Protein AF-A0A968L657-F1 (afdb_monomer_lite)

Structure (mmCIF, N/CA/C/O backbone):
data_AF-A0A968L657-F1
#
_entry.id   AF-A0A968L657-F1
#
loop_
_atom_site.group_PDB
_atom_site.id
_atom_site.type_symbol
_atom_site.label_atom_id
_atom_site.label_alt_id
_atom_site.label_comp_id
_atom_site.label_asym_id
_atom_site.label_entity_id
_atom_site.label_seq_id
_atom_site.pdbx_PDB_ins_code
_atom_site.Cartn_x
_atom_site.Cartn_y
_atom_site.Cartn_z
_atom_site.occupancy
_atom_site.B_iso_or_equiv
_atom_site.auth_seq_id
_atom_site.auth_comp_id
_atom_site.auth_asym_id
_atom_site.auth_atom_id
_atom_site.pdbx_PDB_model_num
ATOM 1 N N . MET A 1 1 ? 1.301 53.093 -54.895 1.00 42.44 1 MET A N 1
ATOM 2 C CA . MET A 1 1 ? 0.544 51.929 -54.395 1.00 42.44 1 MET A CA 1
ATOM 3 C C . MET A 1 1 ? 1.580 50.858 -54.095 1.00 42.44 1 MET A C 1
ATOM 5 O O . MET A 1 1 ? 2.234 50.426 -55.030 1.00 42.44 1 MET A O 1
ATOM 9 N N . ARG A 1 2 ? 1.896 50.617 -52.817 1.00 42.44 2 ARG A N 1
ATOM 10 C CA . ARG A 1 2 ? 2.989 49.730 -52.377 1.00 42.44 2 ARG A CA 1
ATOM 11 C C . ARG A 1 2 ? 2.372 48.494 -51.720 1.00 42.44 2 ARG A C 1
ATOM 13 O O . ARG A 1 2 ? 1.536 48.665 -50.838 1.00 42.44 2 ARG A O 1
ATOM 20 N N . ASP A 1 3 ? 2.783 47.312 -52.170 1.00 45.16 3 ASP A N 1
ATOM 21 C CA . ASP A 1 3 ? 2.421 46.013 -51.593 1.00 45.16 3 ASP A CA 1
ATOM 22 C C . ASP A 1 3 ? 2.925 45.867 -50.145 1.00 45.16 3 ASP A C 1
ATOM 24 O O . ASP A 1 3 ? 4.013 46.366 -49.829 1.00 45.16 3 ASP A O 1
ATOM 28 N N . PRO A 1 4 ? 2.180 45.183 -49.255 1.00 58.88 4 PRO A N 1
ATOM 29 C CA . PRO A 1 4 ? 2.675 44.814 -47.934 1.00 58.88 4 PRO A CA 1
ATOM 30 C C . PRO A 1 4 ? 3.611 43.584 -47.993 1.00 58.88 4 PRO A C 1
ATOM 32 O O . PRO A 1 4 ? 3.399 42.682 -48.805 1.00 58.88 4 PRO A O 1
ATOM 35 N N . PRO A 1 5 ? 4.645 43.522 -47.131 1.00 51.81 5 PRO A N 1
ATOM 36 C CA . PRO A 1 5 ? 5.621 42.434 -47.114 1.00 51.81 5 PRO A CA 1
ATOM 37 C C . PRO A 1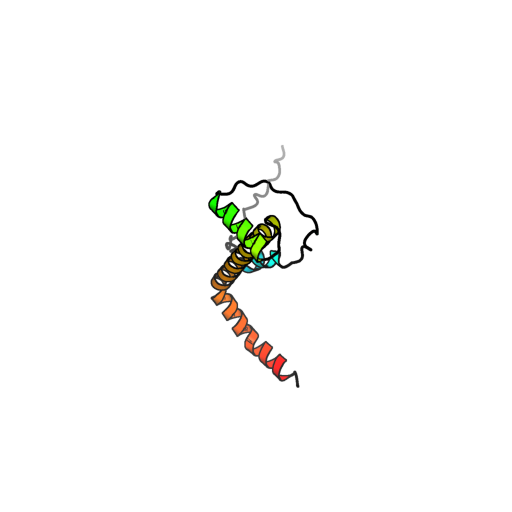 5 ? 5.017 41.125 -46.585 1.00 51.81 5 PRO A C 1
ATOM 39 O O . PRO A 1 5 ? 4.283 41.116 -45.597 1.00 51.81 5 PRO A O 1
ATOM 42 N N . GLY A 1 6 ? 5.356 40.023 -47.259 1.00 46.84 6 GLY A N 1
ATOM 43 C CA . GLY A 1 6 ? 4.880 38.676 -46.961 1.00 46.84 6 GLY A CA 1
ATOM 44 C C . GLY A 1 6 ? 5.221 38.208 -45.546 1.00 46.84 6 GLY A C 1
ATOM 45 O O . GLY A 1 6 ? 6.350 38.350 -45.077 1.00 46.84 6 GLY A O 1
ATOM 46 N N . CYS A 1 7 ? 4.232 37.610 -44.882 1.00 43.41 7 CYS A N 1
ATOM 47 C CA . CYS A 1 7 ? 4.458 36.794 -43.698 1.00 43.41 7 CYS A CA 1
ATOM 48 C C . CYS A 1 7 ? 5.321 35.582 -44.080 1.00 43.41 7 CYS A C 1
ATOM 50 O O . CYS A 1 7 ? 4.962 34.870 -45.020 1.00 43.41 7 CYS A O 1
ATOM 52 N N . PRO A 1 8 ? 6.414 35.290 -43.359 1.00 47.25 8 PRO A N 1
ATOM 53 C CA . PRO A 1 8 ? 7.044 33.987 -43.462 1.00 47.25 8 PRO A CA 1
ATOM 54 C C . PRO A 1 8 ? 6.094 32.950 -42.854 1.00 47.25 8 PRO A C 1
ATOM 56 O O . PRO A 1 8 ? 5.817 32.967 -41.654 1.00 47.25 8 PRO A O 1
ATOM 59 N N . THR A 1 9 ? 5.564 32.066 -43.698 1.00 43.00 9 THR A N 1
ATOM 60 C CA . THR A 1 9 ? 4.917 30.829 -43.265 1.00 43.00 9 THR A CA 1
ATOM 61 C C . THR A 1 9 ? 5.962 30.015 -42.516 1.00 43.00 9 THR A C 1
ATOM 63 O O . THR A 1 9 ? 6.938 29.554 -43.101 1.00 43.00 9 THR A O 1
ATOM 66 N N . ILE A 1 10 ? 5.797 29.906 -41.203 1.00 49.34 10 ILE A N 1
ATOM 67 C CA . ILE A 1 10 ? 6.598 29.011 -40.379 1.00 49.34 10 ILE A CA 1
ATOM 68 C C . ILE A 1 10 ? 6.115 27.605 -40.733 1.00 49.34 10 ILE A C 1
ATOM 70 O O . ILE A 1 10 ? 5.000 27.230 -40.367 1.00 49.34 10 ILE A O 1
ATOM 74 N N . ASP A 1 11 ? 6.914 26.859 -41.493 1.00 39.81 11 ASP A N 1
ATOM 75 C CA . ASP A 1 11 ? 6.682 25.431 -41.682 1.00 39.81 11 ASP A CA 1
ATOM 76 C C . ASP A 1 11 ? 6.606 24.780 -40.294 1.00 39.81 11 ASP A C 1
ATOM 78 O O . ASP A 1 11 ? 7.511 24.987 -39.475 1.00 39.81 11 ASP A O 1
ATOM 82 N N . PRO A 1 12 ? 5.554 24.008 -39.970 1.00 45.16 12 PRO A N 1
ATOM 83 C CA . PRO A 1 12 ? 5.590 23.198 -38.773 1.00 45.16 12 PRO A CA 1
ATOM 84 C C . PRO A 1 12 ? 6.668 22.141 -38.995 1.00 45.16 12 PRO A C 1
ATOM 86 O O . PRO A 1 12 ? 6.460 21.150 -39.697 1.00 45.16 12 PRO A O 1
ATOM 89 N N . THR A 1 13 ? 7.838 22.362 -38.394 1.00 45.16 13 THR A N 1
ATOM 90 C CA . THR A 1 13 ? 8.826 21.317 -38.166 1.00 45.16 13 THR A CA 1
ATOM 91 C C . THR A 1 13 ? 8.064 20.145 -37.575 1.00 45.16 13 THR A C 1
ATOM 93 O O . THR A 1 13 ? 7.515 20.246 -36.475 1.00 45.16 13 THR A O 1
ATOM 96 N N . VAL A 1 14 ? 7.984 19.050 -38.330 1.00 41.78 14 VAL A N 1
ATOM 97 C CA . VAL A 1 14 ? 7.507 17.764 -37.839 1.00 41.78 14 VAL A CA 1
ATOM 98 C C . VAL A 1 14 ? 8.512 17.356 -36.771 1.00 41.78 14 VAL A C 1
ATOM 100 O O . VAL A 1 14 ? 9.518 16.706 -37.047 1.00 41.78 14 VAL A O 1
ATOM 103 N N . ALA A 1 15 ? 8.283 17.834 -35.548 1.00 38.72 15 ALA A N 1
ATOM 104 C CA . ALA A 1 15 ? 8.926 17.334 -34.361 1.00 38.72 15 ALA A CA 1
ATOM 105 C C . ALA A 1 15 ? 8.532 15.868 -34.324 1.00 38.72 15 ALA A C 1
ATOM 107 O O . ALA A 1 15 ? 7.384 15.513 -34.053 1.00 38.72 15 ALA A O 1
ATOM 108 N N . GLN A 1 16 ? 9.481 15.034 -34.727 1.00 37.34 16 GLN A N 1
ATOM 109 C CA . GLN A 1 16 ? 9.405 13.600 -34.640 1.00 37.34 16 GLN A CA 1
ATOM 110 C C . GLN A 1 16 ? 9.163 13.303 -33.162 1.00 37.34 16 GLN A C 1
ATOM 112 O O . GLN A 1 16 ? 10.090 13.301 -32.354 1.00 37.34 16 GLN A O 1
ATOM 117 N N . GLN A 1 17 ? 7.891 13.145 -32.793 1.00 39.25 17 GLN A N 1
ATOM 118 C CA . GLN A 1 17 ? 7.478 12.649 -31.496 1.00 39.25 17 GLN A CA 1
ATOM 119 C C . GLN A 1 17 ? 7.967 11.204 -31.441 1.00 39.25 17 GLN A C 1
ATOM 121 O O . GLN A 1 17 ? 7.215 10.256 -31.668 1.00 39.25 17 GLN A O 1
ATOM 126 N N . ARG A 1 18 ? 9.257 11.020 -31.133 1.00 37.06 18 ARG A N 1
ATOM 127 C CA . ARG A 1 18 ? 9.649 9.896 -30.298 1.00 37.06 18 ARG A CA 1
ATOM 128 C C . ARG A 1 18 ? 8.722 10.020 -29.109 1.00 37.06 18 ARG A C 1
ATOM 130 O O . ARG A 1 18 ? 8.799 11.002 -28.374 1.00 37.06 18 ARG A O 1
ATOM 137 N N . ARG A 1 19 ? 7.758 9.105 -29.016 1.00 40.16 19 ARG A N 1
ATOM 138 C CA . ARG A 1 19 ? 6.997 8.919 -27.793 1.00 40.16 19 ARG A CA 1
ATOM 139 C C . ARG A 1 19 ? 8.059 8.765 -26.715 1.00 40.16 19 ARG A C 1
ATOM 141 O O . ARG A 1 19 ? 8.735 7.743 -26.675 1.00 40.16 19 ARG A O 1
ATOM 148 N N . LEU A 1 20 ? 8.272 9.822 -25.938 1.00 47.12 20 LEU A N 1
ATOM 149 C CA . LEU A 1 20 ? 8.841 9.713 -24.613 1.00 47.12 20 LEU A CA 1
ATOM 150 C C . LEU A 1 20 ? 7.856 8.788 -23.916 1.00 47.12 20 LEU A C 1
ATOM 152 O O . LEU A 1 20 ? 6.772 9.217 -23.526 1.00 47.12 20 LEU A O 1
ATOM 156 N N . VAL A 1 21 ? 8.154 7.490 -23.934 1.00 50.50 21 VAL A N 1
ATOM 157 C CA . VAL A 1 21 ? 7.570 6.582 -22.963 1.00 50.50 21 VAL A CA 1
ATOM 158 C C . VAL A 1 21 ? 7.996 7.210 -21.643 1.00 50.50 21 VAL A C 1
ATOM 160 O O . VAL A 1 21 ? 9.203 7.380 -21.449 1.00 50.50 21 VAL A O 1
ATOM 163 N N . PRO A 1 22 ? 7.054 7.713 -20.831 1.00 56.34 22 PRO A N 1
ATOM 164 C CA . PRO A 1 22 ? 7.412 8.299 -19.556 1.00 56.34 22 PRO A CA 1
ATOM 165 C C . PRO A 1 22 ? 8.249 7.271 -18.805 1.00 56.34 22 PRO A C 1
ATOM 167 O O . PRO A 1 22 ? 7.921 6.082 -18.816 1.00 56.34 22 PRO A O 1
ATOM 170 N N . ASP A 1 23 ? 9.366 7.716 -18.244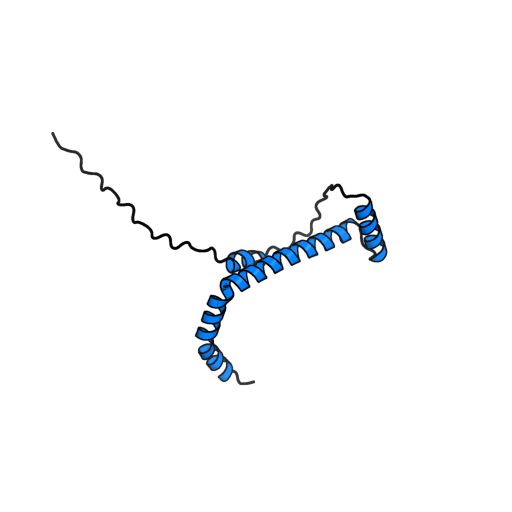 1.00 65.56 23 ASP A N 1
ATOM 171 C CA . ASP A 1 23 ? 10.251 6.874 -17.458 1.00 65.56 23 ASP A CA 1
ATOM 172 C C . ASP A 1 23 ? 9.486 6.473 -16.188 1.00 65.56 23 ASP A C 1
ATOM 174 O O . ASP A 1 23 ? 9.435 7.203 -15.199 1.00 65.56 23 ASP A O 1
ATOM 178 N N . ALA A 1 24 ? 8.778 5.344 -16.277 1.00 67.00 24 ALA A N 1
ATOM 179 C CA . ALA A 1 24 ? 7.861 4.864 -15.250 1.00 67.00 24 ALA A CA 1
ATOM 180 C C . ALA A 1 24 ? 8.579 4.646 -13.912 1.00 67.00 24 ALA A C 1
ATOM 182 O O . ALA A 1 24 ? 7.971 4.795 -12.848 1.00 67.00 24 ALA A O 1
ATOM 183 N N . LEU A 1 25 ? 9.879 4.336 -13.962 1.00 66.19 25 LEU A N 1
ATOM 184 C CA . LEU A 1 25 ? 10.725 4.238 -12.785 1.00 66.19 25 LEU A CA 1
ATOM 185 C C . LEU A 1 25 ? 11.013 5.624 -12.201 1.00 66.19 25 LEU A C 1
ATOM 187 O O . LEU A 1 25 ? 10.837 5.812 -10.996 1.00 66.19 25 LEU A O 1
ATOM 191 N N . ALA A 1 26 ? 11.372 6.609 -13.032 1.00 67.94 26 ALA A N 1
ATOM 192 C CA . ALA A 1 26 ? 11.559 7.986 -12.575 1.00 67.94 26 ALA A CA 1
ATOM 193 C C . ALA A 1 26 ? 10.283 8.567 -11.945 1.00 67.94 26 ALA A C 1
ATOM 195 O O . ALA A 1 26 ? 10.364 9.182 -10.884 1.00 67.94 26 ALA A O 1
ATOM 196 N N . GLU A 1 27 ? 9.106 8.330 -12.533 1.00 65.56 27 GLU A N 1
ATOM 197 C CA . GLU A 1 27 ? 7.822 8.775 -11.969 1.00 65.56 27 GLU A CA 1
ATOM 198 C C . GLU A 1 27 ? 7.485 8.072 -10.645 1.00 65.56 27 GLU A C 1
ATOM 200 O O . GLU A 1 27 ? 7.001 8.712 -9.709 1.00 65.56 27 GLU A O 1
ATOM 205 N N . SER A 1 28 ? 7.792 6.777 -10.529 1.00 63.00 28 SER A N 1
ATOM 206 C CA . SER A 1 28 ? 7.555 6.002 -9.302 1.00 63.00 28 SER A CA 1
ATOM 207 C C . SER A 1 28 ? 8.531 6.366 -8.174 1.00 63.00 28 SER A C 1
ATOM 209 O O . SER A 1 28 ? 8.176 6.292 -6.997 1.00 63.00 28 SER A O 1
ATOM 211 N N . ALA A 1 29 ? 9.745 6.813 -8.510 1.00 63.94 29 ALA A N 1
ATOM 212 C CA . ALA A 1 29 ? 10.768 7.210 -7.544 1.00 63.94 29 ALA A CA 1
ATOM 213 C C . ALA A 1 29 ? 10.503 8.582 -6.889 1.00 63.94 29 ALA A C 1
ATOM 215 O O . ALA A 1 29 ? 11.001 8.836 -5.788 1.00 63.94 29 ALA A O 1
ATOM 216 N N . VAL A 1 30 ? 9.691 9.453 -7.511 1.00 64.38 30 VAL A N 1
ATOM 217 C CA . VAL A 1 30 ? 9.353 10.795 -6.983 1.00 64.38 30 VAL A CA 1
ATOM 218 C C . VAL A 1 30 ? 8.776 10.723 -5.566 1.00 64.38 30 VAL A C 1
ATOM 220 O O . VAL A 1 30 ? 9.049 11.593 -4.740 1.00 64.38 30 VAL A O 1
ATOM 223 N N . THR A 1 31 ? 8.035 9.663 -5.242 1.00 59.50 31 THR A N 1
ATOM 224 C CA . THR A 1 31 ? 7.399 9.480 -3.929 1.00 59.50 31 THR A CA 1
ATOM 225 C C . THR A 1 31 ? 8.406 9.283 -2.786 1.00 59.50 31 THR A C 1
ATOM 227 O O . THR A 1 31 ? 8.099 9.608 -1.639 1.00 59.50 31 THR A O 1
ATOM 230 N N . TYR A 1 32 ? 9.630 8.829 -3.077 1.00 59.69 32 TYR A N 1
ATOM 231 C CA . TYR A 1 32 ? 10.702 8.682 -2.083 1.00 59.69 32 TYR A CA 1
ATOM 232 C C . TYR A 1 32 ? 11.478 9.993 -1.843 1.00 59.69 32 TYR A C 1
ATOM 234 O O . TYR A 1 32 ? 12.209 10.119 -0.857 1.00 59.69 32 TYR A O 1
ATOM 242 N N . GLY A 1 33 ? 11.275 11.003 -2.699 1.00 57.34 33 GLY A N 1
ATOM 243 C CA . GLY A 1 33 ? 11.845 12.346 -2.601 1.00 57.34 33 GLY A CA 1
ATOM 244 C C . GLY A 1 33 ? 11.103 13.247 -1.609 1.00 57.34 33 GLY A C 1
ATOM 245 O O . GLY A 1 33 ? 10.494 14.238 -1.990 1.00 57.34 33 GLY A O 1
ATOM 246 N N . SER A 1 34 ? 11.183 12.928 -0.317 1.00 57.97 34 SER A N 1
ATOM 247 C CA . SER A 1 34 ? 10.891 13.830 0.813 1.00 57.97 34 SER A CA 1
ATOM 248 C C . SER A 1 34 ? 9.507 14.511 0.858 1.00 57.97 34 SER A C 1
ATOM 250 O O . SER A 1 34 ? 9.331 15.658 0.450 1.00 57.97 34 SER A O 1
ATOM 252 N N . HIS A 1 35 ? 8.558 13.882 1.555 1.00 50.59 35 HIS A N 1
ATOM 253 C CA . HIS A 1 35 ? 7.551 14.629 2.312 1.00 50.59 35 HIS A CA 1
ATOM 254 C C . HIS A 1 35 ? 7.573 14.155 3.772 1.00 50.59 35 HIS A C 1
ATOM 256 O O . HIS A 1 35 ? 7.258 12.990 4.026 1.00 50.59 35 HIS A O 1
ATOM 262 N N . PRO A 1 36 ? 7.973 14.993 4.750 1.00 53.97 36 PRO A N 1
ATOM 263 C CA . PRO A 1 36 ? 7.859 14.610 6.149 1.00 53.97 36 PRO A CA 1
ATOM 264 C C . PRO A 1 36 ? 6.376 14.428 6.483 1.00 53.97 36 PRO A C 1
ATOM 266 O O . PRO A 1 36 ? 5.566 15.329 6.268 1.00 53.97 36 PRO A O 1
ATOM 269 N N . ALA A 1 37 ? 6.018 13.245 6.986 1.00 59.97 37 ALA A N 1
ATOM 270 C CA . ALA A 1 37 ? 4.652 12.937 7.380 1.00 59.97 37 ALA A CA 1
ATOM 271 C C . ALA A 1 37 ? 4.172 13.960 8.422 1.00 59.97 37 ALA A C 1
ATOM 273 O O . ALA A 1 37 ? 4.722 14.054 9.520 1.00 59.97 37 ALA A O 1
ATOM 274 N N . SER A 1 38 ? 3.154 14.744 8.065 1.00 56.41 38 SER A N 1
ATOM 275 C CA . SER A 1 38 ? 2.508 15.680 8.983 1.00 56.41 38 SER A CA 1
ATOM 276 C C . SER A 1 38 ? 1.957 14.918 10.192 1.00 56.41 38 SER A C 1
ATOM 278 O O . SER A 1 38 ? 1.201 13.960 10.035 1.00 56.41 38 SER A O 1
ATOM 280 N N . ALA A 1 39 ? 2.321 15.346 11.404 1.00 60.12 39 ALA A N 1
ATOM 281 C CA . ALA A 1 39 ? 1.959 14.707 12.676 1.00 60.12 39 ALA A CA 1
ATOM 282 C C . ALA A 1 39 ? 0.482 14.919 13.089 1.00 60.12 39 ALA A C 1
ATOM 284 O O . ALA A 1 39 ? 0.141 14.858 14.270 1.00 60.12 39 ALA A O 1
ATOM 285 N N . GLY A 1 40 ? -0.398 15.212 12.129 1.00 78.25 40 GLY A N 1
ATOM 286 C CA . GLY A 1 40 ? -1.820 15.446 12.349 1.00 78.25 40 GLY A CA 1
ATOM 287 C C . GLY A 1 40 ? -2.670 14.218 12.031 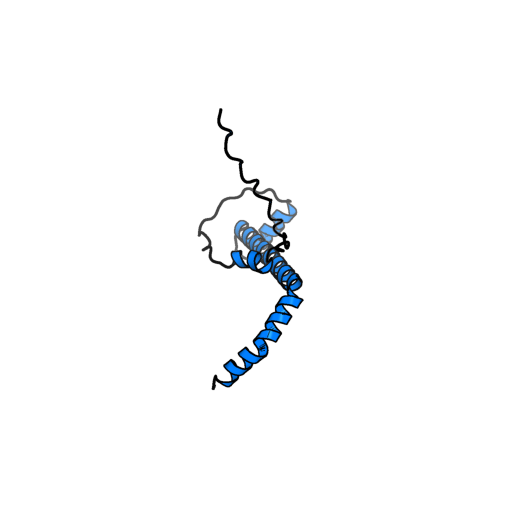1.00 78.25 40 GLY A C 1
ATOM 288 O O . GLY A 1 40 ? -2.390 13.464 11.101 1.00 78.25 40 GLY A O 1
ATOM 289 N N . HIS A 1 41 ? -3.764 14.045 12.770 1.00 82.38 41 HIS A N 1
ATOM 290 C CA . HIS A 1 41 ? -4.804 13.076 12.432 1.00 82.38 41 HIS A CA 1
ATOM 291 C C . HIS A 1 41 ? -6.017 13.801 11.851 1.00 82.38 41 HIS A C 1
ATOM 293 O O . HIS A 1 41 ? -6.505 14.768 12.432 1.00 82.38 41 HIS A O 1
ATOM 299 N N . THR A 1 42 ? -6.532 13.305 10.725 1.00 90.50 42 THR A N 1
ATOM 300 C CA . THR A 1 42 ? -7.804 13.764 10.155 1.00 90.50 42 THR A CA 1
ATOM 301 C C . THR A 1 42 ? -8.884 12.740 10.469 1.00 90.50 42 THR A C 1
ATOM 303 O O . THR A 1 42 ? -8.710 11.548 10.211 1.00 90.50 42 THR A O 1
ATOM 306 N N . LYS A 1 43 ? -10.008 13.187 11.037 1.00 91.88 43 LYS A N 1
ATOM 307 C CA . LYS A 1 43 ? -11.147 12.308 11.311 1.00 91.88 43 LYS A CA 1
ATOM 308 C C . LYS A 1 43 ? -11.875 11.996 10.004 1.00 91.88 43 LYS A C 1
ATOM 310 O O . LYS A 1 43 ? -12.373 12.903 9.346 1.00 91.88 43 LYS A O 1
ATOM 315 N N . LEU A 1 44 ? -11.975 10.712 9.680 1.00 89.94 44 LEU A N 1
ATOM 316 C CA . LEU A 1 44 ? -12.749 10.201 8.552 1.00 89.94 44 LEU A CA 1
ATOM 317 C C . LEU A 1 44 ? -13.956 9.426 9.083 1.00 89.94 44 LEU A C 1
ATOM 319 O O . LEU A 1 44 ? -13.828 8.639 10.021 1.00 89.94 44 LEU A O 1
ATOM 323 N N . SER A 1 45 ? -15.121 9.647 8.480 1.00 93.69 45 SER A N 1
ATOM 324 C CA . SER A 1 45 ? -16.323 8.850 8.731 1.00 93.69 45 SER A CA 1
ATOM 325 C C . SER A 1 45 ? -16.508 7.896 7.559 1.00 93.69 45 SER A C 1
ATOM 327 O O . SER A 1 45 ? -16.738 8.347 6.440 1.00 93.69 45 SER A O 1
ATOM 329 N N . ILE A 1 46 ? -16.387 6.595 7.815 1.00 91.06 46 ILE A N 1
ATOM 330 C CA . ILE A 1 46 ? -16.523 5.542 6.804 1.00 91.06 46 ILE A CA 1
ATOM 331 C C . ILE A 1 46 ? -17.596 4.543 7.232 1.00 91.06 46 ILE A C 1
ATOM 333 O O . ILE A 1 46 ? -17.767 4.276 8.422 1.00 91.06 46 ILE A O 1
ATOM 337 N N . THR A 1 47 ? -18.305 3.985 6.257 1.00 95.88 47 THR A N 1
ATOM 338 C CA . THR A 1 47 ? -19.243 2.879 6.471 1.00 95.88 47 THR A CA 1
ATOM 339 C C . THR A 1 47 ? -18.541 1.571 6.134 1.00 95.88 47 THR A C 1
ATOM 341 O O . THR A 1 47 ? -17.890 1.474 5.096 1.00 95.88 47 THR A O 1
ATOM 344 N N . LEU A 1 48 ? -18.672 0.574 7.009 1.00 93.25 48 LEU A N 1
ATOM 345 C CA . LEU A 1 48 ? -18.086 -0.756 6.848 1.00 93.25 48 LEU A CA 1
ATOM 346 C C . LEU A 1 48 ? -19.176 -1.828 6.999 1.00 93.25 48 LEU A C 1
ATOM 348 O O . LEU A 1 48 ? -20.138 -1.591 7.738 1.00 93.25 48 LEU A O 1
ATOM 352 N N . PRO A 1 49 ? -19.024 -3.000 6.354 1.00 97.12 49 PRO A N 1
ATOM 353 C CA . PRO A 1 49 ? -19.787 -4.194 6.706 1.00 97.12 49 PRO A CA 1
ATOM 354 C C . PRO A 1 49 ? -19.654 -4.501 8.201 1.00 97.12 49 PRO A C 1
ATOM 356 O O . PRO A 1 49 ? -18.600 -4.257 8.796 1.00 97.12 49 PRO A O 1
ATOM 359 N N . VAL A 1 50 ? -20.720 -5.018 8.811 1.00 96.62 50 VAL A N 1
ATOM 360 C CA . VAL A 1 50 ? -20.773 -5.254 10.264 1.00 96.62 50 VAL A CA 1
ATOM 361 C C . VAL A 1 50 ? -19.714 -6.269 10.679 1.00 96.62 50 VAL A C 1
ATOM 363 O O . VAL A 1 50 ? -18.984 -6.047 11.641 1.00 96.62 50 VAL A O 1
ATOM 366 N N . GLU A 1 51 ? -19.571 -7.319 9.883 1.00 96.94 51 GLU A N 1
ATOM 367 C CA . GLU A 1 51 ? -18.630 -8.415 10.076 1.00 96.94 51 GLU A CA 1
ATOM 368 C C . GLU A 1 51 ? -17.191 -7.885 10.102 1.00 96.94 51 GLU A C 1
ATOM 370 O O . GLU A 1 51 ? -16.425 -8.164 11.022 1.00 96.94 51 GLU A O 1
ATOM 375 N N . LEU A 1 52 ? -16.856 -7.009 9.151 1.00 95.69 52 LEU A N 1
ATOM 376 C CA . LEU A 1 52 ? -15.537 -6.386 9.079 1.00 95.69 52 LEU A CA 1
ATOM 377 C C . LEU A 1 52 ? -15.292 -5.432 10.257 1.00 95.69 52 LEU A C 1
ATOM 379 O O . LEU A 1 52 ? -14.182 -5.356 10.784 1.00 95.69 52 LEU A O 1
ATOM 383 N N . ALA A 1 53 ? -16.316 -4.697 10.698 1.00 96.06 53 ALA A N 1
ATOM 384 C CA . ALA A 1 53 ? -16.194 -3.836 11.870 1.00 96.06 53 ALA A CA 1
ATOM 385 C C . ALA A 1 53 ? -15.899 -4.647 13.146 1.00 96.06 53 ALA A C 1
ATOM 387 O O . ALA A 1 53 ? -15.114 -4.196 13.987 1.00 96.06 53 ALA A O 1
ATOM 388 N N . ASP A 1 54 ? -16.482 -5.837 13.281 1.00 97.50 54 ASP A N 1
ATOM 389 C CA . ASP A 1 54 ? -16.244 -6.734 14.414 1.00 97.50 54 ASP A CA 1
ATOM 390 C C . ASP A 1 54 ? -14.853 -7.376 14.372 1.00 97.50 54 ASP A C 1
ATOM 392 O O . ASP A 1 54 ? -14.170 -7.431 15.402 1.00 97.50 54 ASP A O 1
ATOM 396 N N . GLU A 1 55 ? -14.373 -7.763 13.191 1.00 97.38 55 GLU A N 1
ATOM 397 C CA . GLU A 1 55 ? -12.995 -8.233 13.005 1.00 97.38 55 GLU A CA 1
ATOM 398 C C . GLU A 1 55 ? -11.976 -7.160 13.403 1.00 97.38 55 GLU A C 1
ATOM 400 O O . GLU A 1 55 ? -11.051 -7.428 14.175 1.00 97.38 55 GLU A O 1
ATOM 405 N N . VAL A 1 56 ? -12.174 -5.914 12.957 1.00 96.31 56 VAL A N 1
ATOM 406 C CA . VAL A 1 56 ? -11.278 -4.800 13.301 1.00 96.31 56 VAL A CA 1
ATOM 407 C C . VAL A 1 56 ? -11.302 -4.512 14.804 1.00 96.31 56 VAL A C 1
ATOM 409 O O . VAL A 1 56 ? -10.249 -4.257 15.393 1.00 96.31 56 VAL A O 1
ATOM 412 N N . ARG A 1 57 ? -12.470 -4.570 15.457 1.00 96.81 57 ARG A N 1
ATOM 413 C CA . ARG A 1 57 ? -12.565 -4.423 16.923 1.00 96.81 57 ARG A CA 1
ATOM 414 C C . ARG A 1 57 ? -11.825 -5.538 17.651 1.00 96.81 57 ARG A C 1
ATOM 416 O O . ARG A 1 57 ? -11.105 -5.254 18.606 1.00 96.81 57 ARG A O 1
ATOM 423 N N . THR A 1 58 ? -11.972 -6.774 17.190 1.00 97.88 58 THR A N 1
ATOM 424 C CA . THR A 1 58 ? -11.286 -7.936 17.767 1.00 97.88 58 THR A CA 1
ATOM 425 C C . THR A 1 58 ? -9.772 -7.797 17.623 1.00 97.88 58 THR A C 1
ATOM 427 O O . THR A 1 58 ? -9.038 -7.946 18.598 1.00 97.88 58 THR A O 1
ATOM 430 N N . ALA A 1 59 ? -9.298 -7.413 16.436 1.00 96.50 59 ALA A N 1
ATOM 431 C CA . ALA A 1 59 ? -7.885 -7.151 16.186 1.00 96.50 59 ALA A CA 1
ATOM 432 C C . ALA A 1 59 ? -7.350 -5.998 17.049 1.00 96.50 59 ALA A C 1
ATOM 434 O O . ALA A 1 59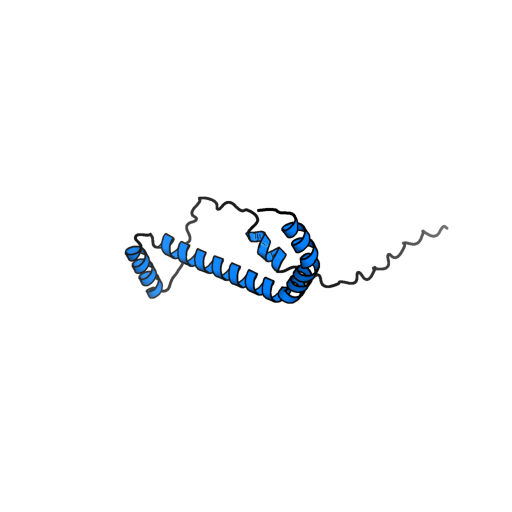 ? -6.244 -6.091 17.584 1.00 96.50 59 ALA A O 1
ATOM 435 N N . ALA A 1 60 ? -8.134 -4.932 17.231 1.00 96.88 60 ALA A N 1
ATOM 436 C CA . ALA A 1 60 ? -7.770 -3.799 18.078 1.00 96.88 60 ALA A CA 1
ATOM 437 C C . ALA A 1 60 ? -7.590 -4.226 19.542 1.00 96.88 60 ALA A C 1
ATOM 439 O O . ALA A 1 60 ? -6.581 -3.892 20.162 1.00 96.88 60 ALA A O 1
ATOM 440 N N . GLN A 1 61 ? -8.515 -5.037 20.064 1.00 97.19 61 GLN A N 1
ATOM 441 C CA . GLN A 1 61 ? -8.410 -5.607 21.409 1.00 97.19 61 GLN A CA 1
ATOM 442 C C . GLN A 1 61 ? -7.186 -6.520 21.549 1.00 97.19 61 GLN A C 1
ATOM 444 O O . GLN A 1 61 ? -6.412 -6.354 22.489 1.00 97.19 61 GLN A O 1
ATOM 449 N N . ALA A 1 62 ? -6.975 -7.437 20.601 1.00 96.12 62 ALA A N 1
ATOM 450 C CA . ALA A 1 62 ? -5.864 -8.389 20.639 1.00 96.12 62 ALA A CA 1
ATOM 451 C C . ALA A 1 62 ? -4.485 -7.711 20.556 1.00 96.12 62 ALA A C 1
ATOM 453 O O . ALA A 1 62 ? -3.526 -8.177 21.166 1.00 96.12 62 ALA A O 1
ATOM 454 N N . SER A 1 63 ? -4.385 -6.605 19.816 1.00 93.69 63 SER A N 1
ATOM 455 C CA . SER A 1 63 ? -3.138 -5.850 19.631 1.00 93.69 63 SER A CA 1
ATOM 456 C C . SER A 1 63 ? -2.953 -4.695 20.621 1.00 93.69 63 SER A C 1
ATOM 458 O O . SER A 1 63 ? -1.931 -4.012 20.570 1.00 93.69 63 SER A O 1
ATOM 460 N N . GLY A 1 64 ? -3.921 -4.451 21.513 1.00 95.50 64 GLY A N 1
ATOM 461 C CA . GLY A 1 64 ? -3.876 -3.337 22.464 1.00 95.50 64 GLY A CA 1
ATOM 462 C C . GLY A 1 64 ? -3.872 -1.954 21.800 1.00 95.50 64 GLY A C 1
ATOM 463 O O . GLY A 1 64 ? -3.368 -0.996 22.382 1.00 95.50 64 GLY A O 1
ATOM 464 N N . THR A 1 65 ? -4.404 -1.836 20.579 1.00 94.25 65 THR A N 1
ATOM 465 C CA . THR A 1 65 ? -4.470 -0.576 19.822 1.00 94.25 65 THR A CA 1
ATOM 466 C C . THR A 1 65 ? -5.914 -0.122 19.611 1.00 94.25 65 THR A C 1
ATOM 468 O O . THR A 1 65 ? -6.869 -0.801 19.980 1.00 94.25 65 THR A O 1
ATOM 471 N N . SER A 1 66 ? -6.104 1.061 19.029 1.00 96.00 66 SER A N 1
ATOM 472 C CA . SER A 1 66 ? -7.441 1.552 18.680 1.00 96.00 66 SER A CA 1
ATOM 473 C C . SER A 1 66 ? -7.916 0.989 17.339 1.00 96.00 66 SER A C 1
ATOM 475 O O . SER A 1 66 ? -7.109 0.684 16.464 1.00 96.00 66 SER A O 1
ATOM 477 N N . VAL A 1 67 ? -9.234 0.946 17.126 1.00 95.00 67 VAL A N 1
ATOM 478 C CA . VAL A 1 67 ? -9.847 0.621 15.821 1.00 95.00 67 VAL A CA 1
ATOM 479 C C . VAL A 1 67 ? -9.254 1.488 14.703 1.00 95.00 67 VAL A C 1
ATOM 481 O O . VAL A 1 67 ? -8.828 0.967 13.677 1.00 95.00 67 VAL A O 1
ATOM 484 N N . SER A 1 68 ? -9.138 2.803 14.924 1.00 93.81 68 SER A N 1
ATOM 485 C CA . SER A 1 68 ? -8.502 3.721 13.969 1.00 93.81 68 SER A CA 1
ATOM 486 C C . SER A 1 68 ? -7.029 3.384 13.723 1.00 93.81 68 SER A C 1
ATOM 488 O O . SER A 1 68 ? -6.550 3.541 12.605 1.00 93.81 68 SER A O 1
ATOM 490 N N . GLY A 1 69 ? -6.315 2.900 14.743 1.00 93.25 69 GLY A N 1
ATOM 491 C CA . GLY A 1 69 ? -4.934 2.432 14.636 1.00 93.25 69 GLY A CA 1
ATOM 492 C C . GLY A 1 69 ? -4.800 1.182 13.765 1.00 93.25 69 GLY A C 1
ATOM 493 O O . GLY A 1 69 ? -3.931 1.151 12.894 1.00 93.25 69 GLY A O 1
ATOM 494 N N . VAL A 1 70 ? -5.690 0.198 13.938 1.00 96.50 70 VAL A N 1
ATOM 495 C CA . VAL A 1 70 ? -5.750 -1.004 13.085 1.00 96.50 70 VAL A CA 1
ATOM 496 C C . VAL A 1 70 ? -6.052 -0.620 11.639 1.00 96.50 70 VAL A C 1
ATOM 498 O O . VAL A 1 70 ? -5.323 -1.020 10.733 1.00 96.50 70 VAL A O 1
ATOM 501 N N . ILE A 1 71 ? -7.075 0.212 11.419 1.00 94.88 71 ILE A N 1
ATOM 502 C CA . ILE A 1 71 ? -7.449 0.679 10.077 1.00 94.88 71 ILE A CA 1
ATOM 503 C C . ILE A 1 71 ? -6.281 1.438 9.434 1.00 94.88 71 ILE A C 1
ATOM 505 O O . ILE A 1 71 ? -5.918 1.161 8.295 1.00 94.88 71 ILE A O 1
ATOM 509 N N . ALA A 1 72 ? -5.632 2.347 10.166 1.00 92.12 72 ALA A N 1
ATOM 510 C CA . ALA A 1 72 ? -4.480 3.089 9.659 1.00 92.12 72 ALA A CA 1
ATOM 511 C C . ALA A 1 72 ? -3.278 2.183 9.345 1.00 92.12 72 ALA A C 1
ATOM 513 O O . ALA A 1 72 ? -2.527 2.460 8.410 1.00 92.12 72 ALA A O 1
ATOM 514 N N . ALA A 1 73 ? -3.055 1.116 10.115 1.00 92.38 73 ALA A N 1
ATOM 515 C CA . ALA A 1 73 ? -2.013 0.135 9.825 1.00 92.38 73 ALA A CA 1
ATOM 516 C C . ALA A 1 73 ? -2.328 -0.664 8.550 1.00 92.38 73 ALA A C 1
ATOM 518 O O . ALA A 1 73 ? -1.468 -0.770 7.676 1.00 92.38 73 ALA A O 1
ATOM 519 N N . ALA A 1 74 ? -3.564 -1.144 8.401 1.00 94.38 74 ALA A N 1
ATOM 520 C CA . ALA A 1 74 ? -4.003 -1.872 7.212 1.00 94.38 74 ALA A CA 1
ATOM 521 C C . ALA A 1 74 ? -3.929 -1.004 5.943 1.00 94.38 74 ALA A C 1
ATOM 523 O O . ALA A 1 74 ? -3.404 -1.443 4.918 1.00 94.38 74 ALA A O 1
ATOM 524 N N . LEU A 1 75 ? -4.374 0.255 6.024 1.00 93.62 75 LEU A N 1
ATOM 525 C CA . LEU A 1 75 ? -4.282 1.209 4.916 1.00 93.62 75 LEU A CA 1
ATOM 526 C C . LEU A 1 75 ? -2.829 1.493 4.533 1.00 93.62 75 LEU A C 1
ATOM 528 O O . LEU A 1 75 ? -2.496 1.430 3.353 1.00 93.62 75 LEU A O 1
ATOM 532 N N . ARG A 1 76 ? -1.946 1.732 5.513 1.00 92.00 76 ARG A N 1
ATOM 533 C CA . ARG A 1 76 ? -0.509 1.911 5.247 1.00 92.00 76 ARG A CA 1
ATOM 534 C C . ARG A 1 76 ? 0.099 0.690 4.569 1.00 92.00 76 ARG A C 1
ATOM 536 O O . ARG A 1 76 ? 0.817 0.853 3.593 1.00 92.00 76 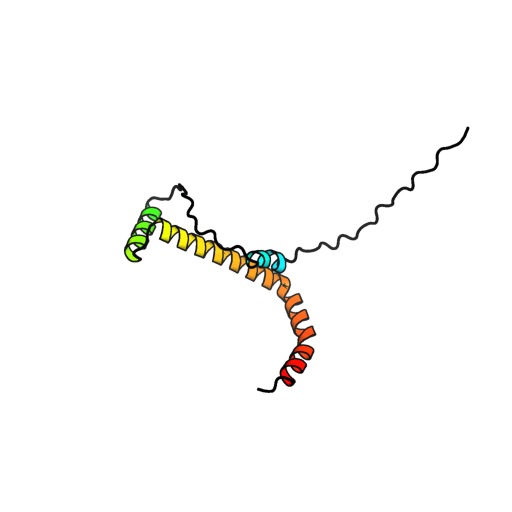ARG A O 1
ATOM 543 N N . SER A 1 77 ? -0.219 -0.514 5.044 1.00 92.06 77 SER A N 1
ATOM 544 C CA . SER A 1 77 ? 0.261 -1.750 4.421 1.00 92.06 77 SER A CA 1
ATOM 545 C C . SER A 1 77 ? -0.246 -1.910 2.988 1.00 92.06 77 SER A C 1
ATOM 547 O O . SER A 1 77 ? 0.490 -2.395 2.135 1.00 92.06 77 SER A O 1
ATOM 549 N N . THR A 1 78 ? -1.490 -1.516 2.720 1.00 94.56 78 THR A N 1
ATOM 550 C CA . THR A 1 78 ? -2.095 -1.633 1.387 1.00 94.56 78 THR A CA 1
ATOM 551 C C . THR A 1 78 ? -1.466 -0.644 0.410 1.00 94.56 78 THR A C 1
ATOM 553 O O . THR A 1 78 ? -1.111 -1.028 -0.698 1.00 94.56 78 THR A O 1
ATOM 556 N N . ILE A 1 79 ? -1.272 0.609 0.836 1.00 91.31 79 ILE A N 1
ATOM 557 C CA . ILE A 1 79 ? -0.612 1.645 0.029 1.00 91.31 79 ILE A CA 1
ATOM 558 C C . ILE A 1 79 ? 0.839 1.253 -0.249 1.00 91.31 79 ILE A C 1
ATOM 560 O O . ILE A 1 79 ? 1.246 1.236 -1.403 1.00 91.31 79 ILE A O 1
ATOM 564 N N . ALA A 1 80 ? 1.588 0.854 0.785 1.00 88.88 80 ALA A N 1
ATOM 565 C CA . ALA A 1 80 ? 2.980 0.439 0.629 1.00 88.88 80 ALA A CA 1
ATOM 566 C C . ALA A 1 80 ? 3.124 -0.739 -0.345 1.00 88.88 80 ALA A C 1
ATOM 568 O O . ALA A 1 80 ? 4.047 -0.758 -1.151 1.00 88.88 80 ALA A O 1
ATOM 569 N N . ARG A 1 81 ? 2.192 -1.699 -0.307 1.00 92.81 81 ARG A N 1
ATOM 570 C CA . ARG A 1 81 ? 2.173 -2.810 -1.259 1.00 92.81 81 ARG A CA 1
ATOM 571 C C . ARG A 1 81 ? 1.868 -2.349 -2.682 1.00 92.81 81 ARG A C 1
ATOM 573 O O . ARG A 1 81 ? 2.573 -2.747 -3.591 1.00 92.81 81 ARG A O 1
ATOM 580 N N . ALA A 1 82 ? 0.866 -1.494 -2.871 1.00 90.44 82 ALA A N 1
ATOM 581 C CA . ALA A 1 82 ? 0.536 -0.970 -4.195 1.00 90.44 82 ALA A CA 1
ATOM 582 C C . ALA A 1 82 ? 1.678 -0.133 -4.799 1.00 90.44 82 ALA A C 1
ATOM 584 O O . ALA A 1 82 ? 1.874 -0.139 -6.014 1.00 90.44 82 ALA A O 1
ATOM 585 N N . ASP A 1 83 ? 2.426 0.590 -3.964 1.00 86.00 83 ASP A N 1
ATOM 586 C CA . ASP A 1 83 ? 3.620 1.316 -4.395 1.00 86.00 83 ASP A CA 1
ATOM 587 C C . ASP A 1 83 ? 4.758 0.354 -4.758 1.00 86.00 83 ASP A C 1
ATOM 589 O O . ASP A 1 83 ? 5.380 0.537 -5.802 1.00 86.00 83 ASP A O 1
ATOM 593 N N . GLN A 1 84 ? 4.975 -0.702 -3.966 1.00 87.56 84 GLN A N 1
ATOM 594 C CA . GLN A 1 84 ? 5.941 -1.752 -4.298 1.00 87.56 84 GLN A CA 1
ATOM 595 C C . GLN A 1 84 ? 5.591 -2.433 -5.626 1.00 87.56 84 GLN A C 1
ATOM 597 O O . GLN A 1 84 ? 6.439 -2.497 -6.508 1.00 87.56 84 GLN A O 1
ATOM 602 N N . ASP A 1 85 ? 4.335 -2.845 -5.809 1.00 91.81 85 ASP A N 1
ATOM 603 C CA . ASP A 1 85 ? 3.862 -3.486 -7.040 1.00 91.81 85 ASP A CA 1
ATOM 604 C C . ASP A 1 85 ? 4.074 -2.567 -8.265 1.00 91.81 85 ASP A C 1
ATOM 606 O O . ASP A 1 85 ? 4.399 -3.033 -9.358 1.00 91.81 85 ASP A O 1
ATOM 610 N N . ARG A 1 86 ? 3.929 -1.241 -8.095 1.00 86.69 86 ARG A N 1
ATOM 611 C CA . ARG A 1 86 ? 4.198 -0.254 -9.155 1.00 86.69 86 ARG A CA 1
ATOM 612 C C . ARG A 1 86 ? 5.685 -0.171 -9.495 1.00 86.69 86 ARG A C 1
ATOM 614 O O . ARG A 1 86 ? 6.026 -0.137 -10.675 1.00 86.69 86 ARG A O 1
ATOM 621 N N . VAL A 1 87 ? 6.550 -0.119 -8.482 1.00 88.62 87 VAL A N 1
ATOM 622 C CA . VAL A 1 87 ? 8.008 -0.091 -8.671 1.00 88.62 87 VAL A CA 1
ATOM 623 C C . VAL A 1 87 ? 8.484 -1.382 -9.329 1.00 88.62 87 VAL A C 1
ATOM 625 O O . VAL A 1 87 ? 9.254 -1.316 -10.283 1.00 88.62 87 VAL A O 1
ATOM 628 N N . ASP A 1 88 ? 7.985 -2.534 -8.885 1.00 91.50 88 ASP A N 1
ATOM 629 C CA . ASP A 1 88 ? 8.335 -3.839 -9.447 1.00 91.50 88 ASP A CA 1
ATOM 630 C C . ASP A 1 88 ? 7.936 -3.922 -10.927 1.00 91.50 88 ASP A C 1
ATOM 632 O O . ASP A 1 88 ? 8.753 -4.295 -11.769 1.00 91.50 88 ASP A O 1
ATOM 636 N N . ALA A 1 89 ? 6.726 -3.471 -11.275 1.00 87.88 89 ALA A N 1
ATOM 637 C CA . ALA A 1 89 ? 6.280 -3.407 -12.665 1.00 87.88 89 ALA A CA 1
ATOM 638 C C . ALA A 1 89 ? 7.117 -2.432 -13.515 1.00 87.88 89 ALA A C 1
ATOM 640 O O . ALA A 1 89 ? 7.402 -2.712 -14.681 1.00 87.88 89 ALA A O 1
ATOM 641 N N . ALA A 1 90 ? 7.523 -1.288 -12.953 1.00 87.62 90 ALA A N 1
ATOM 642 C CA . ALA A 1 90 ? 8.386 -0.331 -13.643 1.00 87.62 90 ALA A CA 1
ATOM 643 C C . ALA A 1 90 ? 9.796 -0.897 -13.884 1.00 87.62 90 ALA A C 1
ATOM 645 O O . ALA A 1 90 ? 10.344 -0.729 -14.974 1.00 87.62 90 ALA A O 1
ATOM 646 N N . LEU A 1 91 ? 10.359 -1.603 -12.897 1.00 86.56 91 LEU A N 1
ATOM 647 C CA . LEU A 1 91 ? 11.648 -2.285 -13.013 1.00 86.56 91 LEU A CA 1
ATOM 648 C C . LEU A 1 91 ? 11.606 -3.389 -14.068 1.00 86.56 91 LEU A C 1
ATOM 650 O O . LEU A 1 91 ? 12.518 -3.476 -14.888 1.00 86.56 91 LEU A O 1
ATOM 654 N N . GLU A 1 92 ? 10.545 -4.197 -14.079 1.00 90.81 92 GLU A N 1
ATOM 655 C CA . GLU A 1 92 ? 10.355 -5.247 -15.081 1.00 90.81 92 GLU A CA 1
ATOM 656 C C . GLU A 1 92 ? 10.240 -4.653 -16.493 1.00 90.81 92 GLU A C 1
ATOM 658 O O . GLU A 1 92 ? 10.901 -5.122 -17.420 1.00 90.81 92 GLU A O 1
ATOM 663 N N . ALA A 1 93 ? 9.483 -3.563 -16.653 1.00 89.00 93 ALA A N 1
ATOM 664 C CA . ALA A 1 93 ? 9.317 -2.887 -17.939 1.00 89.00 93 ALA A CA 1
ATOM 665 C C . ALA A 1 93 ? 10.623 -2.297 -18.504 1.00 89.00 93 ALA A C 1
ATOM 667 O O . ALA A 1 93 ? 10.748 -2.151 -19.720 1.00 89.00 93 ALA A O 1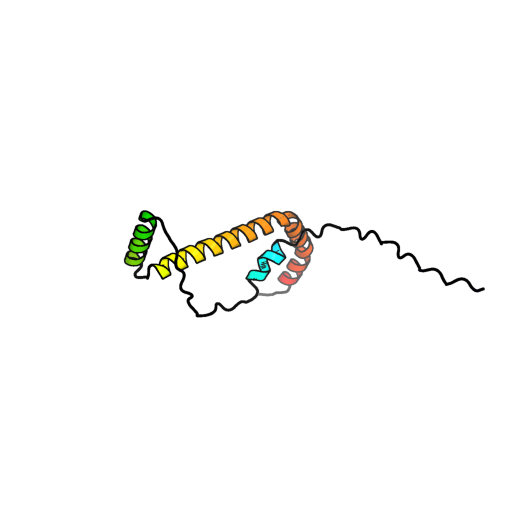
ATOM 668 N N . GLN A 1 94 ? 11.586 -1.961 -17.642 1.00 88.88 94 GLN A N 1
ATOM 669 C CA . GLN A 1 94 ? 12.886 -1.392 -18.020 1.00 88.88 94 GLN A CA 1
ATOM 670 C C . GLN A 1 94 ? 14.045 -2.387 -17.881 1.00 88.88 94 GLN A C 1
ATOM 672 O O . GLN A 1 94 ? 15.206 -2.000 -17.998 1.00 88.88 94 GLN A O 1
ATOM 677 N N . ASN A 1 95 ? 13.759 -3.667 -17.637 1.00 88.88 95 ASN A N 1
ATOM 678 C CA . ASN A 1 95 ? 14.778 -4.649 -17.279 1.00 88.88 95 ASN A CA 1
ATOM 679 C C . ASN A 1 95 ? 15.903 -4.760 -18.323 1.00 88.88 95 ASN A C 1
ATOM 681 O O . ASN A 1 95 ? 17.076 -4.740 -17.963 1.00 88.88 95 ASN A O 1
ATOM 685 N N . ASP A 1 96 ? 15.565 -4.808 -19.612 1.00 85.12 96 ASP A N 1
ATOM 686 C CA . ASP A 1 96 ? 16.560 -4.950 -20.682 1.00 85.12 96 ASP A CA 1
ATOM 687 C C . ASP A 1 96 ? 17.479 -3.721 -20.798 1.00 85.12 96 ASP A C 1
ATOM 689 O O . ASP A 1 96 ? 18.684 -3.856 -21.013 1.00 85.12 96 ASP A O 1
ATOM 693 N N . GLU A 1 97 ? 16.933 -2.516 -20.613 1.00 84.88 97 GLU A N 1
ATOM 694 C CA . GLU A 1 97 ? 17.715 -1.274 -20.604 1.00 84.88 97 GLU A CA 1
ATOM 695 C C . GLU A 1 97 ? 18.595 -1.182 -19.350 1.00 84.88 97 GLU A C 1
ATOM 697 O O . GLU A 1 97 ? 19.779 -0.851 -19.447 1.00 84.88 97 GLU A O 1
ATOM 702 N N . ASN A 1 98 ? 18.057 -1.579 -18.195 1.00 79.75 98 ASN A N 1
ATOM 703 C CA . ASN A 1 98 ? 18.794 -1.656 -16.936 1.00 79.75 98 ASN A CA 1
ATOM 704 C C . ASN A 1 98 ? 19.974 -2.637 -17.024 1.00 79.75 98 ASN A C 1
ATOM 706 O O . ASN A 1 98 ? 21.069 -2.322 -16.555 1.00 79.75 98 ASN A O 1
ATOM 710 N N . LEU A 1 99 ? 19.784 -3.798 -17.662 1.00 88.56 99 LEU A N 1
ATOM 711 C CA . LEU A 1 99 ? 20.855 -4.769 -17.910 1.00 88.56 99 LEU A CA 1
ATOM 712 C C . LEU A 1 99 ? 21.909 -4.215 -18.874 1.00 88.56 99 LEU A C 1
ATOM 714 O O . LEU A 1 99 ? 23.103 -4.319 -18.597 1.00 88.56 99 LEU A O 1
ATOM 718 N N . ALA A 1 100 ? 21.486 -3.558 -19.957 1.00 87.25 100 ALA A N 1
ATOM 719 C CA . ALA A 1 100 ? 22.412 -2.931 -20.897 1.00 87.25 100 ALA A CA 1
ATOM 720 C C . ALA A 1 100 ? 23.269 -1.842 -20.228 1.00 87.25 100 ALA A C 1
ATOM 722 O O . ALA A 1 100 ? 24.464 -1.724 -20.512 1.00 87.25 100 ALA A O 1
ATOM 723 N N . TRP A 1 101 ? 22.686 -1.058 -19.317 1.00 86.00 101 TRP A N 1
ATOM 724 C CA . TRP A 1 101 ? 23.432 -0.081 -18.524 1.00 86.00 101 TRP A CA 1
ATOM 725 C C . TRP A 1 101 ? 24.383 -0.767 -17.539 1.00 86.00 101 TRP A C 1
ATOM 727 O O . TRP A 1 101 ? 25.551 -0.383 -17.462 1.00 86.00 101 TRP A O 1
ATOM 737 N N . ALA A 1 102 ? 23.927 -1.797 -16.822 1.00 85.31 102 ALA A N 1
ATOM 738 C CA . ALA A 1 102 ? 24.770 -2.548 -15.892 1.00 85.31 102 ALA A CA 1
ATOM 739 C C . ALA A 1 102 ? 26.017 -3.121 -16.590 1.00 85.31 102 ALA A C 1
ATOM 741 O O . ALA A 1 102 ? 27.133 -2.939 -16.096 1.00 85.31 102 ALA A O 1
ATOM 742 N N . ASP A 1 103 ? 25.845 -3.716 -17.772 1.00 87.56 103 ASP A N 1
ATOM 743 C CA . ASP A 1 103 ? 26.946 -4.239 -18.585 1.00 87.56 103 ASP A CA 1
ATOM 744 C C . ASP A 1 103 ? 27.893 -3.125 -19.057 1.00 87.56 103 ASP A C 1
ATOM 746 O O . ASP A 1 103 ? 29.117 -3.259 -18.959 1.00 87.56 103 ASP A O 1
ATOM 750 N N . ALA A 1 104 ? 27.352 -1.991 -19.518 1.00 87.25 104 ALA A N 1
ATOM 751 C CA . ALA A 1 104 ? 28.154 -0.864 -20.000 1.00 87.25 104 ALA A CA 1
ATOM 752 C C . ALA A 1 104 ? 29.065 -0.262 -18.912 1.00 87.25 104 ALA A C 1
ATOM 754 O O . ALA A 1 104 ? 30.174 0.194 -19.210 1.00 87.25 104 ALA A O 1
ATOM 755 N N . PHE A 1 105 ? 28.628 -0.277 -17.650 1.00 83.00 105 PHE A N 1
ATOM 756 C CA . PHE A 1 105 ? 29.385 0.266 -16.517 1.00 83.00 105 PHE A CA 1
ATOM 757 C C . PHE A 1 105 ? 30.161 -0.791 -15.714 1.00 83.00 105 PHE A C 1
ATOM 759 O O . PHE A 1 105 ? 30.892 -0.431 -14.781 1.00 83.00 105 PHE A O 1
ATOM 766 N N . ALA A 1 106 ? 30.073 -2.076 -16.076 1.00 83.19 106 ALA A N 1
ATOM 767 C CA . ALA A 1 106 ? 30.720 -3.168 -15.348 1.00 83.19 106 ALA A CA 1
ATOM 768 C C . ALA A 1 106 ? 32.253 -3.021 -15.300 1.00 83.19 106 ALA A C 1
ATOM 770 O O . ALA A 1 106 ? 32.850 -3.104 -14.224 1.00 83.19 106 ALA A O 1
ATOM 771 N N . ASP A 1 107 ? 32.897 -2.722 -16.435 1.00 80.75 107 ASP A N 1
ATOM 772 C CA . ASP A 1 107 ? 34.363 -2.570 -16.507 1.00 80.75 107 ASP A CA 1
ATOM 773 C C . ASP A 1 107 ? 34.860 -1.350 -15.710 1.00 80.75 107 ASP A C 1
ATOM 775 O O . ASP A 1 107 ? 35.871 -1.412 -15.007 1.00 80.75 107 ASP A O 1
ATOM 779 N N . GLN A 1 108 ? 34.128 -0.233 -15.764 1.00 81.38 108 GLN A N 1
ATOM 780 C CA . GLN A 1 108 ? 34.478 0.968 -14.999 1.00 81.38 108 GLN A CA 1
ATOM 781 C C . GLN A 1 108 ? 34.358 0.724 -13.496 1.00 81.38 108 GLN A C 1
ATOM 783 O O . GLN A 1 108 ? 35.260 1.085 -12.739 1.00 81.38 108 GLN A O 1
ATOM 788 N N . THR A 1 109 ? 33.281 0.061 -13.078 1.00 81.69 109 THR A N 1
ATOM 789 C CA . THR A 1 109 ? 33.066 -0.335 -11.686 1.00 81.69 109 THR A CA 1
ATOM 790 C C . THR A 1 109 ? 34.192 -1.257 -11.218 1.00 81.69 109 THR A C 1
ATOM 792 O O . THR A 1 109 ? 34.843 -0.959 -10.218 1.00 81.69 109 THR A O 1
ATOM 795 N N . ALA A 1 110 ? 34.525 -2.305 -11.978 1.00 81.88 110 ALA A N 1
ATOM 796 C CA . ALA A 1 110 ? 35.601 -3.241 -11.643 1.00 81.88 110 ALA A CA 1
ATOM 797 C C . ALA A 1 110 ? 36.962 -2.547 -11.426 1.00 81.88 110 ALA A C 1
ATOM 799 O O . ALA A 1 110 ? 37.663 -2.845 -10.457 1.00 81.88 110 ALA A O 1
ATOM 800 N N . ARG A 1 111 ? 37.310 -1.565 -12.269 1.00 81.69 111 ARG A N 1
ATOM 801 C CA . ARG A 1 111 ? 38.541 -0.759 -12.125 1.00 81.69 111 ARG A CA 1
ATOM 802 C C . ARG A 1 111 ? 38.541 0.167 -10.908 1.00 81.69 111 ARG A C 1
ATOM 804 O O . ARG A 1 111 ? 39.615 0.549 -10.441 1.00 81.69 111 ARG A O 1
ATOM 811 N N . LEU A 1 112 ? 37.371 0.608 -10.448 1.00 84.62 112 LEU A N 1
ATOM 812 C CA . LEU A 1 112 ? 37.238 1.419 -9.234 1.00 84.62 112 LEU A CA 1
ATOM 813 C C . LEU A 1 112 ? 37.385 0.543 -7.989 1.00 84.62 112 LEU A C 1
ATOM 815 O O . LEU A 1 112 ? 38.143 0.897 -7.088 1.00 84.62 112 LEU A O 1
ATOM 819 N N . TRP A 1 113 ? 36.747 -0.629 -7.979 1.00 80.44 113 TRP A N 1
ATOM 820 C CA . TRP A 1 113 ? 36.870 -1.598 -6.889 1.00 80.44 113 TRP A CA 1
ATOM 821 C C . TRP A 1 113 ? 38.289 -2.149 -6.749 1.00 80.44 113 TRP A C 1
ATOM 823 O O . TRP A 1 113 ? 38.773 -2.268 -5.631 1.00 80.44 113 TRP A O 1
ATOM 833 N N . SER A 1 114 ? 39.010 -2.390 -7.849 1.00 82.44 114 SER A N 1
ATOM 834 C CA . SER A 1 114 ? 40.405 -2.859 -7.791 1.00 82.44 114 SER A CA 1
ATOM 835 C C . SER A 1 114 ? 41.388 -1.843 -7.190 1.00 82.44 114 SER A C 1
ATOM 837 O O . SER A 1 114 ? 42.546 -2.180 -6.967 1.00 82.44 114 SER A O 1
ATOM 839 N N . LYS A 1 115 ? 40.969 -0.584 -7.006 1.00 78.94 115 LYS A N 1
ATOM 840 C CA . LYS A 1 115 ? 41.777 0.491 -6.408 1.00 78.94 115 LYS A CA 1
ATOM 841 C C . LYS A 1 115 ? 41.426 0.762 -4.946 1.00 78.94 115 LYS A C 1
ATOM 843 O O . LYS A 1 115 ? 42.164 1.497 -4.295 1.00 78.94 115 LYS A O 1
ATOM 848 N N . LEU A 1 116 ? 40.318 0.214 -4.445 1.00 78.75 116 LEU A N 1
ATOM 849 C CA . LEU A 1 116 ? 40.050 0.185 -3.013 1.00 78.75 116 LEU A CA 1
ATOM 850 C C . LEU A 1 116 ? 40.802 -1.011 -2.420 1.00 78.75 116 LEU A C 1
ATOM 852 O O . LEU A 1 116 ? 40.341 -2.145 -2.502 1.00 78.75 116 LEU A O 1
ATOM 856 N N . GLU A 1 117 ? 41.972 -0.754 -1.838 1.00 61.06 117 GLU A N 1
ATOM 857 C CA . GLU A 1 117 ? 42.576 -1.695 -0.894 1.00 61.06 117 GLU A CA 1
ATOM 858 C C . GLU A 1 117 ? 41.736 -1.703 0.395 1.00 61.06 117 GLU A C 1
ATOM 860 O O . GLU A 1 117 ? 41.318 -0.644 0.873 1.00 61.06 117 GLU A O 1
ATOM 865 N N . TRP A 1 118 ? 41.436 -2.901 0.901 1.00 60.81 118 TRP A N 1
ATOM 866 C CA . TRP A 1 118 ? 40.714 -3.136 2.156 1.00 60.81 118 TRP A CA 1
ATOM 867 C C . TRP A 1 118 ? 41.692 -3.279 3.319 1.00 60.81 118 TRP A C 1
ATOM 869 O O . TRP A 1 118 ? 42.719 -3.971 3.125 1.00 60.81 118 TRP A O 1
#

Sequence (118 aa):
MRDPPGCPTIDPTVAQQRRLVPDALAESAVTYGSHPASAGHTKLSITLPVELADEVRTAAQASGTSVSGVIAAALRSTIARADQDRVDAALEAQNDENLAWADAFADQTARLWSKLEW

Radius of gyration: 27.73 Å; chains: 1; bounding box: 63×60×77 Å

Foldseek 3Di:
DDDDDDDPDDPPPPPPPPPPPPLLLVVLCVVVVDDDPDPDDDDDDDDDDPVVLVVLVVVCVVVVHDSVVSVVVVVVVVVVVVSVVSNVVSCVVCVVVVVVVCVVCVVVVVVVVVPDDD

Secondary structure (DSSP, 8-state):
--PPPPP----------------HHHHHHGGGS--PPPS----------HHHHHHHHHHHHHHT--HHHHHHHHHHHHHHHHHHHHHHHHHHHTHHHHHHHHHHHHHHHHHHHTT---

pLDDT: mean 76.96, std 19.29, range [37.06, 97.88]